Protein AF-A0A2E5D9A1-F1 (afdb_monomer)

Nearest PDB structures (foldseek):
  8jkm-assembly1_A  TM=2.428E-01  e=5.688E+00  Mus musculus

Solvent-accessible surface area (backbone atoms only — not comparable to full-atom values): 8126 Å² total; per-residue (Å²): 135,90,81,77,89,76,82,81,58,76,69,83,73,40,63,65,55,54,18,50,54,42,14,50,51,25,46,52,52,36,50,50,45,60,73,69,46,75,55,47,70,61,47,49,52,53,50,51,53,40,49,75,74,67,45,65,61,72,48,91,58,71,55,77,64,53,57,56,52,44,51,50,46,16,35,46,45,17,42,53,47,55,62,47,56,56,70,69,55,38,52,52,50,52,53,51,50,49,52,50,47,57,55,44,28,64,57,42,21,72,74,21,36,45,54,71,42,64,58,47,52,52,22,39,51,48,11,42,49,51,42,52,53,47,52,72,79,42,85,42,72,48,61,73,69,56,134

Radius of gyration: 19.26 Å; Cα contacts (8 Å, |Δi|>4): 147; chains: 1; bounding box: 62×40×48 Å

Mean predicted aligned error: 8.6 Å

Foldseek 3Di:
DDDDDPVPDPPVQDLLVLLCVLLV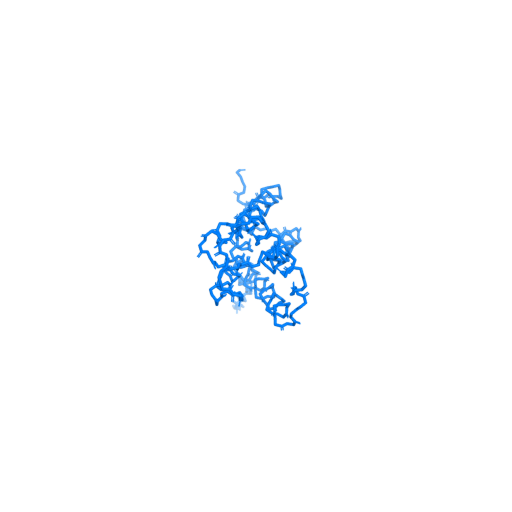VLLVVLVVCVVVCVCVVVLVVVVVVCVVVPQQADDDDADPCLSVVLSCLLSVLLSVLLQDDDDVVLVVVLVVVLVVLVVVQVVVSNVNHGHDSVSSNSSNCSSSVSSSVCCVVDPHPNHVPDD

pLDDT: mean 80.63, std 13.05, range [38.88, 92.31]

Secondary structure (DSSP, 8-state):
-PPP-----GGGG-HHHHHHHHHHHHHHHHHHHHHHTTTHHHHHHHHHHHHHTT----B-S--THHHHHHHHHHHHHHHHHHHS-SHHHHHHHHHHHHHHHHHHHHHHHHTTB---HHHHHHHHHHHHHHHHHHHHHS--HHHHT--

Structure (mmCIF, N/CA/C/O backbone):
data_AF-A0A2E5D9A1-F1
#
_entry.id   AF-A0A2E5D9A1-F1
#
loop_
_atom_site.group_PDB
_atom_site.id
_atom_site.type_symbol
_atom_site.label_atom_id
_atom_site.label_alt_id
_atom_site.label_comp_id
_atom_site.label_asym_id
_atom_site.label_entity_id
_atom_site.label_seq_id
_atom_site.pdbx_PDB_ins_code
_atom_site.Cartn_x
_atom_site.Cartn_y
_atom_site.Cartn_z
_atom_site.occupancy
_atom_site.B_iso_or_equiv
_atom_site.auth_seq_id
_atom_site.auth_comp_id
_atom_site.auth_asym_id
_atom_site.auth_atom_id
_atom_site.pdbx_PDB_model_num
ATOM 1 N N . MET A 1 1 ? 39.351 -29.717 -28.460 1.00 38.88 1 MET A N 1
ATOM 2 C CA . MET A 1 1 ? 38.988 -29.649 -27.032 1.00 38.88 1 MET A CA 1
ATOM 3 C C . MET A 1 1 ? 37.642 -28.952 -26.945 1.00 38.88 1 MET A C 1
ATOM 5 O O . MET A 1 1 ? 37.565 -27.827 -27.423 1.00 38.88 1 MET A O 1
ATOM 9 N N . PRO A 1 2 ? 36.580 -29.634 -26.492 1.00 45.72 2 PRO A N 1
ATOM 10 C CA . PRO A 1 2 ? 35.282 -29.022 -26.252 1.00 45.72 2 PRO A CA 1
ATOM 11 C C . PRO A 1 2 ? 35.290 -28.422 -24.841 1.00 45.72 2 PRO A C 1
ATOM 13 O O . PRO A 1 2 ? 35.537 -29.149 -23.884 1.00 45.72 2 PRO A O 1
ATOM 16 N N . GLU A 1 3 ? 35.063 -27.117 -24.708 1.00 44.91 3 GLU A N 1
ATOM 17 C CA . GLU A 1 3 ? 34.787 -26.509 -23.404 1.00 44.91 3 GLU A CA 1
ATOM 18 C C . GLU A 1 3 ? 33.287 -26.269 -23.260 1.00 44.91 3 GLU A C 1
ATOM 20 O O . GLU A 1 3 ? 32.599 -25.772 -24.153 1.00 44.91 3 GLU A O 1
ATOM 25 N N . GLU A 1 4 ? 32.795 -26.758 -22.133 1.00 47.03 4 GLU A N 1
ATOM 26 C CA . GLU A 1 4 ? 31.407 -26.969 -21.795 1.00 47.03 4 GLU A CA 1
ATOM 27 C C . GLU A 1 4 ? 30.649 -25.660 -21.553 1.00 47.03 4 GLU A C 1
ATOM 29 O O . GLU A 1 4 ? 31.093 -24.772 -20.832 1.00 47.03 4 GLU A O 1
ATOM 34 N N . SER A 1 5 ? 29.442 -25.591 -22.117 1.00 47.41 5 SER A N 1
ATOM 35 C CA . SER A 1 5 ? 28.185 -25.276 -21.422 1.00 47.41 5 SER A CA 1
ATOM 36 C C . SER A 1 5 ? 28.283 -24.552 -20.061 1.00 47.41 5 SER A C 1
ATOM 38 O O . SER A 1 5 ? 27.808 -25.046 -19.036 1.00 47.41 5 SER A O 1
ATOM 40 N N . GLY A 1 6 ? 28.766 -23.313 -20.058 1.00 42.50 6 GLY A N 1
ATOM 41 C CA . GLY A 1 6 ? 28.559 -22.357 -18.971 1.00 42.50 6 GLY A CA 1
ATOM 42 C C . GLY A 1 6 ? 27.209 -21.662 -19.119 1.00 42.50 6 GLY A C 1
ATOM 43 O O . GLY A 1 6 ? 27.134 -20.511 -19.537 1.00 42.50 6 GLY A O 1
ATOM 44 N N . LYS A 1 7 ? 26.128 -22.375 -18.801 1.00 42.72 7 LYS A N 1
ATOM 45 C CA . LYS A 1 7 ? 24.742 -21.887 -18.730 1.00 42.72 7 LYS A CA 1
ATOM 46 C C . LYS A 1 7 ? 24.612 -20.884 -17.567 1.00 42.72 7 LYS A C 1
ATOM 48 O O . LYS A 1 7 ? 23.982 -21.171 -16.555 1.00 42.72 7 LYS A O 1
ATOM 53 N N . SER A 1 8 ? 25.267 -19.726 -17.665 1.00 43.06 8 SER A N 1
ATOM 54 C CA . SER A 1 8 ? 25.261 -18.696 -16.624 1.00 43.06 8 SER A CA 1
ATOM 55 C C . SER A 1 8 ? 23.963 -17.886 -16.686 1.00 43.06 8 SER A C 1
ATOM 57 O O . SER A 1 8 ? 23.848 -16.866 -17.352 1.00 43.06 8 SER A O 1
ATOM 59 N N . SER A 1 9 ? 22.956 -18.442 -16.012 1.00 44.94 9 SER A N 1
ATOM 60 C CA . SER A 1 9 ? 21.853 -17.773 -15.317 1.00 44.94 9 SER A CA 1
ATOM 61 C C . SER A 1 9 ? 21.034 -16.709 -16.066 1.00 44.94 9 SER A C 1
ATOM 63 O O . SER A 1 9 ? 20.965 -15.545 -15.680 1.00 44.94 9 SER A O 1
ATOM 65 N N . SER A 1 10 ? 20.225 -17.157 -17.030 1.00 48.31 10 SER A N 1
ATOM 66 C CA . SER A 1 10 ? 19.052 -16.396 -17.501 1.00 48.31 10 SER A CA 1
ATOM 67 C C . SER A 1 10 ? 18.003 -16.147 -16.392 1.00 48.31 10 SER A C 1
ATOM 69 O O . SER A 1 10 ? 17.078 -15.361 -16.587 1.00 48.31 10 SER A O 1
ATOM 71 N N . ALA A 1 11 ? 18.126 -16.796 -15.226 1.00 46.06 11 ALA A N 1
ATOM 72 C CA . ALA A 1 11 ? 17.196 -16.667 -14.102 1.00 46.06 11 ALA A CA 1
ATOM 73 C C . ALA A 1 11 ? 17.309 -15.317 -13.360 1.00 46.06 11 ALA A C 1
ATOM 75 O O . ALA A 1 11 ? 16.338 -14.882 -12.736 1.00 46.06 11 ALA A O 1
ATOM 76 N N . HIS A 1 12 ? 18.454 -14.627 -13.459 1.00 47.88 12 HIS A N 1
ATOM 77 C CA . HIS A 1 12 ? 18.664 -13.315 -12.830 1.00 47.88 12 HIS A CA 1
ATOM 78 C C . HIS A 1 12 ? 17.984 -12.145 -13.557 1.00 47.88 12 HIS A C 1
ATOM 80 O O . HIS A 1 12 ? 17.860 -11.069 -12.976 1.00 47.88 12 HIS A O 1
ATOM 86 N N . HIS A 1 13 ? 17.503 -12.349 -14.787 1.00 54.03 13 HIS A N 1
ATOM 87 C CA . HIS A 1 13 ? 16.889 -11.297 -15.606 1.00 54.03 13 HIS A CA 1
ATOM 88 C C . HIS A 1 13 ? 15.366 -11.411 -15.735 1.00 54.03 13 HIS A C 1
ATOM 90 O O . HIS A 1 13 ? 14.753 -10.593 -16.419 1.00 54.03 13 HIS A O 1
ATOM 96 N N . HIS A 1 14 ? 14.732 -12.395 -15.087 1.00 66.50 14 HIS A N 1
ATOM 97 C CA . HIS A 1 14 ? 13.285 -12.534 -15.199 1.00 66.50 14 HIS A CA 1
ATOM 98 C C . HIS A 1 14 ? 12.580 -11.520 -14.278 1.00 66.50 14 HIS A C 1
ATOM 100 O O . HIS A 1 14 ? 12.825 -11.538 -13.066 1.00 66.50 14 HIS A O 1
ATOM 1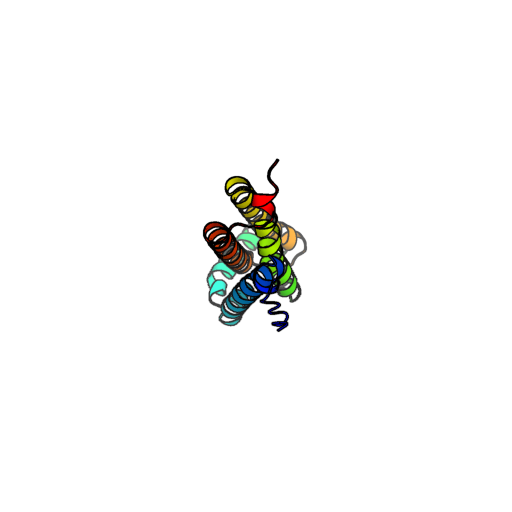06 N N . PRO A 1 15 ? 11.669 -10.672 -14.795 1.00 71.81 15 PRO A N 1
ATOM 107 C CA . PRO A 1 15 ? 10.953 -9.668 -13.995 1.00 71.81 15 PRO A CA 1
ATOM 108 C C . PRO A 1 15 ? 10.179 -10.290 -12.820 1.00 71.81 15 PRO A C 1
ATOM 110 O O . PRO A 1 15 ? 10.037 -9.673 -11.766 1.00 71.81 15 PRO A O 1
ATOM 113 N N . LEU A 1 16 ? 9.775 -11.558 -12.958 1.00 77.56 16 LEU A N 1
ATOM 114 C CA . LEU A 1 16 ? 9.169 -12.365 -11.893 1.00 77.56 16 LEU A CA 1
ATOM 115 C C . LEU A 1 16 ? 10.062 -12.481 -10.648 1.00 77.56 16 LEU A C 1
ATOM 117 O O . LEU A 1 16 ? 9.572 -12.304 -9.537 1.00 77.56 16 LEU A O 1
ATOM 121 N N . THR A 1 17 ? 11.363 -12.750 -10.805 1.00 81.88 17 THR A N 1
ATOM 122 C CA . THR A 1 17 ? 12.277 -12.934 -9.665 1.00 81.88 17 THR A CA 1
ATOM 123 C C . THR A 1 17 ? 12.395 -11.642 -8.860 1.00 81.88 17 THR A C 1
ATOM 125 O O . THR A 1 17 ? 12.311 -11.654 -7.633 1.00 81.88 17 THR A O 1
ATOM 128 N N . VAL A 1 18 ? 12.516 -10.510 -9.556 1.00 80.88 18 VAL A N 1
ATOM 129 C CA . VAL A 1 18 ? 12.592 -9.183 -8.934 1.00 80.88 18 VAL A CA 1
ATOM 130 C C . VAL A 1 18 ? 11.282 -8.846 -8.229 1.00 80.88 18 VAL A C 1
ATOM 132 O O . VAL A 1 18 ? 11.303 -8.415 -7.079 1.00 80.88 18 VAL A O 1
ATOM 135 N N . ALA A 1 19 ? 10.141 -9.099 -8.872 1.00 84.25 19 ALA A N 1
ATOM 136 C CA . ALA A 1 19 ? 8.837 -8.859 -8.270 1.00 84.25 19 ALA A CA 1
ATOM 137 C C . ALA A 1 19 ? 8.606 -9.694 -7.005 1.00 84.25 19 ALA A C 1
ATOM 139 O O . ALA A 1 19 ? 8.048 -9.188 -6.036 1.00 84.25 19 ALA A O 1
ATOM 140 N N . VAL A 1 20 ? 9.074 -10.946 -6.981 1.00 86.81 20 VAL A N 1
ATOM 141 C CA . VAL A 1 20 ? 8.991 -11.807 -5.793 1.00 86.81 20 VAL A CA 1
ATOM 142 C C . VAL A 1 20 ? 9.850 -11.257 -4.654 1.00 86.81 20 VAL A C 1
ATOM 144 O O . VAL A 1 20 ? 9.389 -11.197 -3.514 1.00 86.81 20 VAL A O 1
ATOM 147 N N . VAL A 1 21 ? 11.076 -10.806 -4.932 1.00 86.69 21 VAL A N 1
ATOM 148 C CA . VAL A 1 21 ? 11.964 -10.232 -3.903 1.00 86.69 21 VAL A CA 1
ATOM 149 C C . VAL A 1 21 ? 11.409 -8.909 -3.369 1.00 86.69 21 VAL A C 1
ATOM 151 O O . VAL A 1 21 ? 11.292 -8.722 -2.159 1.00 86.69 21 VAL A O 1
ATOM 154 N N . VAL A 1 22 ? 11.004 -8.003 -4.258 1.00 86.94 22 VAL A N 1
ATOM 155 C CA . VAL A 1 22 ? 10.432 -6.705 -3.877 1.00 86.94 22 VAL A CA 1
ATOM 156 C C . VAL A 1 22 ? 9.105 -6.885 -3.133 1.00 86.94 22 VAL A C 1
ATOM 158 O O . VAL A 1 22 ? 8.907 -6.290 -2.073 1.00 86.94 22 VAL A O 1
ATOM 161 N N . GLY A 1 23 ? 8.220 -7.748 -3.640 1.00 85.38 23 GLY A N 1
ATOM 162 C CA . GLY A 1 23 ? 6.925 -8.049 -3.034 1.00 85.38 23 GLY A CA 1
ATOM 163 C C . GLY A 1 23 ? 7.049 -8.707 -1.661 1.00 85.38 23 GLY A C 1
ATOM 164 O O . GLY A 1 23 ? 6.344 -8.314 -0.732 1.00 85.38 23 GLY A O 1
ATOM 165 N N . SER A 1 24 ? 7.979 -9.654 -1.490 1.00 88.12 24 SER A N 1
ATOM 166 C CA . SER A 1 24 ? 8.225 -10.315 -0.200 1.00 88.12 24 SER A CA 1
ATOM 167 C C . SER A 1 24 ? 8.787 -9.358 0.845 1.00 88.12 24 SER A C 1
ATOM 169 O O . SER A 1 24 ? 8.302 -9.355 1.977 1.00 88.12 24 SER A O 1
ATOM 171 N N . PHE A 1 25 ? 9.730 -8.490 0.472 1.00 88.38 25 PHE A N 1
ATOM 172 C CA . PHE A 1 25 ? 10.248 -7.473 1.382 1.00 88.38 25 PHE A CA 1
ATOM 173 C C . PHE A 1 25 ? 9.165 -6.454 1.765 1.00 88.38 25 PHE A C 1
ATOM 175 O O . PHE A 1 25 ? 8.961 -6.192 2.950 1.00 88.38 25 PHE A O 1
ATOM 182 N N . ALA A 1 26 ? 8.406 -5.939 0.790 1.00 88.25 26 ALA A N 1
ATOM 183 C CA . ALA A 1 26 ? 7.290 -5.028 1.054 1.00 88.25 26 ALA A CA 1
ATOM 184 C C . ALA A 1 26 ? 6.229 -5.670 1.964 1.00 88.25 26 ALA A C 1
ATOM 186 O O . ALA A 1 26 ? 5.725 -5.025 2.883 1.00 88.25 26 ALA A O 1
ATOM 187 N N . MET A 1 27 ? 5.927 -6.954 1.753 1.00 90.69 27 MET A N 1
ATOM 188 C CA . MET A 1 27 ? 4.991 -7.706 2.585 1.00 90.69 27 MET A CA 1
ATOM 189 C C . MET A 1 27 ? 5.519 -7.906 4.009 1.00 90.69 27 MET A C 1
ATOM 191 O O . MET A 1 27 ? 4.773 -7.713 4.967 1.00 90.69 27 MET A O 1
ATOM 195 N N . ALA A 1 28 ? 6.797 -8.260 4.165 1.00 90.88 28 ALA A N 1
ATOM 196 C CA . ALA A 1 28 ? 7.423 -8.432 5.472 1.00 90.88 28 ALA A CA 1
ATOM 197 C C . ALA A 1 28 ? 7.379 -7.130 6.280 1.00 90.88 28 ALA A C 1
ATOM 199 O O . ALA A 1 28 ? 6.919 -7.127 7.421 1.00 90.88 28 ALA A O 1
ATOM 200 N N . VAL A 1 29 ? 7.770 -6.008 5.667 1.00 88.19 29 VAL A N 1
ATOM 201 C CA . VAL A 1 29 ? 7.692 -4.689 6.305 1.00 88.19 29 VAL A CA 1
ATOM 202 C C . VAL A 1 29 ? 6.239 -4.340 6.649 1.00 88.19 29 VAL A C 1
ATOM 204 O O . VAL A 1 29 ? 5.961 -3.906 7.766 1.00 88.19 29 VAL A O 1
ATOM 207 N N . GLY A 1 30 ? 5.294 -4.585 5.739 1.00 86.31 30 GLY A N 1
ATOM 208 C CA . GLY A 1 30 ? 3.867 -4.369 5.980 1.00 86.31 30 GLY A CA 1
ATOM 209 C C . GLY A 1 30 ? 3.314 -5.145 7.168 1.00 86.31 30 GLY A C 1
ATOM 210 O O . GLY A 1 30 ? 2.584 -4.595 7.995 1.00 86.31 30 GLY A O 1
ATOM 211 N N . LEU A 1 31 ? 3.695 -6.417 7.288 1.00 88.06 31 LEU A N 1
ATOM 212 C CA . LEU A 1 31 ? 3.326 -7.260 8.420 1.00 88.06 31 LEU A CA 1
ATOM 213 C C . LEU A 1 31 ? 3.950 -6.759 9.721 1.00 88.06 31 LEU A C 1
ATOM 215 O O . LEU A 1 31 ? 3.250 -6.697 10.726 1.00 88.06 31 LEU A O 1
ATOM 219 N N . VAL A 1 32 ? 5.218 -6.344 9.711 1.00 89.69 32 VAL A N 1
ATOM 220 C CA . VAL A 1 32 ? 5.873 -5.764 10.893 1.00 89.69 32 VAL A CA 1
ATOM 221 C C . VAL A 1 32 ? 5.151 -4.496 11.350 1.00 89.69 32 VAL A C 1
ATOM 223 O O . VAL A 1 32 ? 4.848 -4.366 12.534 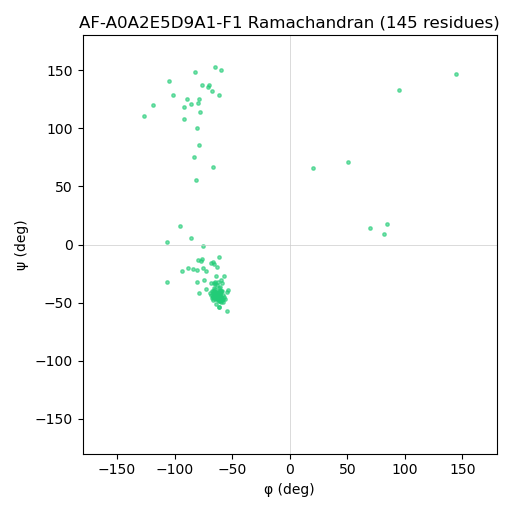1.00 89.69 32 VAL A O 1
ATOM 226 N N . VAL A 1 33 ? 4.802 -3.588 10.435 1.00 87.06 33 VAL A N 1
ATOM 227 C CA . VAL A 1 33 ? 4.037 -2.367 10.758 1.00 87.06 33 VAL A CA 1
ATOM 228 C C . VAL A 1 33 ? 2.663 -2.710 11.337 1.00 87.06 33 VAL A C 1
ATOM 230 O O . VAL A 1 33 ? 2.242 -2.116 12.329 1.00 87.06 33 VAL A O 1
ATOM 233 N N . ARG A 1 34 ? 1.983 -3.709 10.766 1.00 84.38 34 ARG A N 1
ATOM 234 C CA . ARG A 1 34 ? 0.669 -4.161 11.239 1.00 84.38 34 ARG A CA 1
ATOM 235 C C . ARG A 1 34 ? 0.736 -4.811 12.624 1.00 84.38 34 ARG A C 1
ATOM 237 O O . ARG A 1 34 ? -0.096 -4.508 13.470 1.00 84.38 34 ARG A O 1
ATOM 244 N N . ILE A 1 35 ? 1.713 -5.687 12.866 1.00 86.38 35 ILE A N 1
ATOM 245 C CA . ILE A 1 35 ? 1.868 -6.423 14.134 1.00 86.38 35 ILE A CA 1
ATOM 246 C C . ILE A 1 35 ? 2.365 -5.501 15.252 1.00 86.38 35 ILE A C 1
ATOM 248 O O . ILE A 1 35 ? 1.915 -5.614 16.387 1.00 86.38 35 ILE A O 1
ATOM 252 N N . SER A 1 36 ? 3.267 -4.569 14.937 1.00 87.25 36 SER A N 1
ATOM 253 C CA . SER A 1 36 ? 3.779 -3.589 15.905 1.00 87.25 36 SER A CA 1
ATOM 254 C C . SER A 1 36 ? 2.727 -2.574 16.354 1.00 87.25 36 SER A C 1
ATOM 256 O O . SER A 1 36 ? 2.930 -1.885 17.351 1.00 87.25 36 SER A O 1
ATOM 258 N N . GLY A 1 37 ? 1.609 -2.464 15.631 1.00 84.06 37 GLY A N 1
ATOM 259 C CA . GLY A 1 37 ? 0.525 -1.550 15.968 1.00 84.06 37 GLY A CA 1
ATOM 260 C C . GLY A 1 37 ? 0.879 -0.074 15.773 1.00 84.06 37 GLY A C 1
ATOM 261 O O . GLY A 1 37 ? 0.148 0.795 16.244 1.00 84.06 37 GLY A O 1
ATOM 262 N N . ILE A 1 38 ? 1.971 0.233 15.062 1.00 87.69 38 ILE A N 1
ATOM 263 C CA . ILE A 1 38 ? 2.425 1.612 14.817 1.00 87.69 38 ILE A CA 1
ATOM 264 C C . ILE A 1 38 ? 1.348 2.427 14.085 1.00 87.69 38 ILE A C 1
ATOM 266 O O . ILE A 1 38 ? 1.203 3.622 14.335 1.00 87.69 38 ILE A O 1
ATOM 270 N N . SER A 1 39 ? 0.559 1.791 13.213 1.00 85.56 39 SER A N 1
ATOM 271 C CA . SER A 1 39 ? -0.527 2.450 12.479 1.00 85.56 39 SER A CA 1
ATOM 272 C C . SER A 1 39 ? -1.809 2.645 13.296 1.00 85.56 39 SER A C 1
ATOM 274 O O . SER A 1 39 ? -2.656 3.437 12.886 1.00 85.56 39 SER A O 1
ATOM 276 N N . LEU A 1 40 ? -1.962 1.998 14.460 1.00 85.62 40 LEU A N 1
ATOM 277 C CA . LEU A 1 40 ? -3.209 2.014 15.241 1.00 85.62 40 LEU A CA 1
ATOM 278 C C . LEU A 1 40 ? -3.733 3.419 15.585 1.00 85.62 40 LEU A C 1
ATOM 280 O O . LEU A 1 40 ? -4.946 3.614 15.492 1.00 85.62 40 LEU A O 1
ATOM 284 N N . PRO A 1 41 ? -2.900 4.413 15.957 1.00 87.44 41 PRO A N 1
ATOM 285 C CA . PRO A 1 41 ? -3.396 5.756 16.256 1.00 87.44 41 PRO A CA 1
ATOM 286 C C . PRO A 1 41 ? -4.073 6.410 15.046 1.00 87.44 41 PRO A C 1
ATOM 288 O O . PRO A 1 41 ? -5.158 6.975 15.174 1.00 87.44 41 PRO A O 1
ATOM 291 N N . VAL A 1 42 ? -3.458 6.279 13.866 1.00 87.75 42 VAL A N 1
ATOM 292 C CA . VAL A 1 42 ? -3.977 6.827 12.604 1.00 87.75 42 VAL A CA 1
ATOM 293 C C . VAL A 1 42 ? -5.244 6.082 12.191 1.00 87.75 42 VAL A C 1
ATOM 295 O O . VAL A 1 42 ? -6.245 6.694 11.832 1.00 87.75 42 VAL A O 1
ATOM 298 N N . GLU A 1 43 ? -5.238 4.756 12.304 1.00 87.50 43 GLU A N 1
ATOM 299 C CA . GLU A 1 43 ? -6.399 3.920 11.995 1.00 87.50 43 GLU A CA 1
ATOM 300 C C . GLU A 1 43 ? -7.598 4.249 12.878 1.00 87.50 43 GLU A C 1
ATOM 302 O O . GLU A 1 43 ? -8.723 4.326 12.390 1.00 87.50 43 GLU A O 1
ATOM 307 N N . ARG A 1 44 ? -7.359 4.513 14.165 1.00 87.12 44 ARG A N 1
ATOM 308 C CA . ARG A 1 44 ? -8.409 4.910 15.100 1.00 87.12 44 ARG A CA 1
ATOM 309 C C . ARG A 1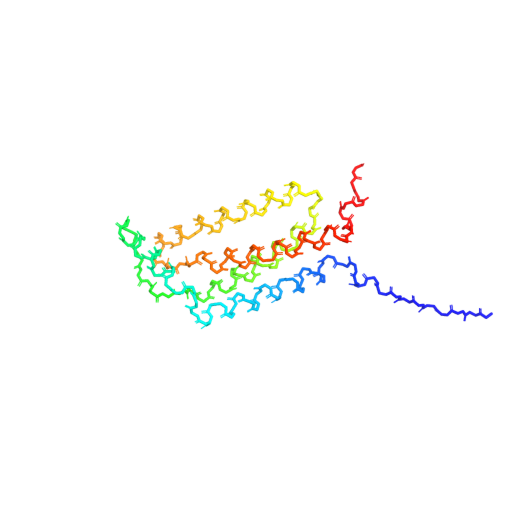 44 ? -9.009 6.263 14.736 1.00 87.12 44 ARG A C 1
ATOM 311 O O . ARG A 1 44 ? -10.223 6.407 14.805 1.00 87.12 44 ARG A O 1
ATOM 318 N N . GLN A 1 45 ? -8.189 7.231 14.329 1.00 89.00 45 GLN A N 1
ATOM 319 C CA . GLN A 1 45 ? -8.685 8.530 13.862 1.00 89.00 45 GLN A CA 1
ATOM 320 C C . GLN A 1 45 ? -9.547 8.387 12.605 1.00 89.00 45 GLN A C 1
ATOM 322 O O . GLN A 1 45 ? -10.625 8.969 12.536 1.00 89.00 45 GLN A O 1
ATOM 327 N N . ILE A 1 46 ? -9.113 7.567 11.645 1.00 87.31 46 ILE A N 1
ATOM 328 C CA . ILE A 1 46 ? -9.882 7.292 10.425 1.00 87.31 46 ILE A CA 1
ATOM 329 C C . ILE A 1 46 ? -11.208 6.597 10.765 1.00 87.31 46 ILE A C 1
ATOM 331 O O . ILE A 1 46 ? -12.252 6.967 10.234 1.00 87.31 46 ILE A O 1
ATOM 335 N N . LEU A 1 47 ? -11.187 5.613 11.668 1.00 87.25 47 LEU A N 1
ATOM 336 C CA . LEU A 1 47 ? -12.395 4.925 12.123 1.00 87.25 47 LEU A CA 1
ATOM 337 C C . LEU A 1 47 ? -13.385 5.897 12.776 1.00 87.25 47 LEU A C 1
ATOM 339 O O . LEU A 1 47 ? -14.566 5.868 12.443 1.00 87.25 47 LEU A O 1
ATOM 343 N N . LEU A 1 48 ? -12.909 6.770 13.669 1.00 88.31 48 LEU A N 1
ATOM 344 C CA . LEU A 1 48 ? -13.748 7.786 14.306 1.00 88.31 48 LEU A CA 1
ATOM 345 C C . LEU A 1 48 ? -14.358 8.733 13.270 1.00 88.31 48 LEU A C 1
ATOM 347 O O . LEU A 1 48 ? -15.563 8.958 13.310 1.00 88.31 48 LEU A O 1
ATOM 351 N N . ALA A 1 49 ? -13.573 9.193 12.293 1.00 89.06 49 ALA A N 1
ATOM 352 C CA . ALA A 1 49 ? -14.079 10.026 11.205 1.00 89.06 49 ALA A CA 1
ATOM 353 C C . ALA A 1 49 ? -15.181 9.318 10.393 1.00 89.06 49 ALA A C 1
ATOM 355 O O . AL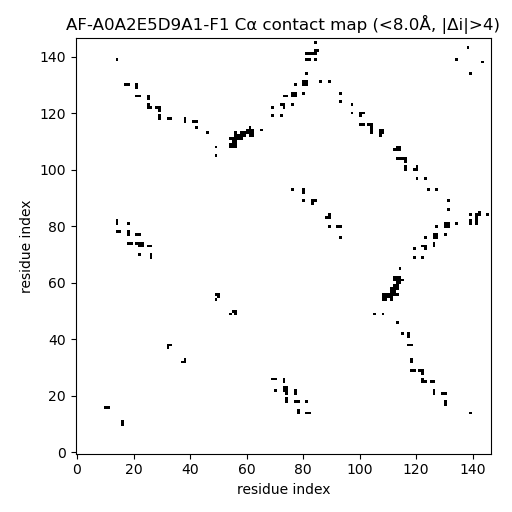A A 1 49 ? -16.189 9.931 10.051 1.00 89.06 49 ALA A O 1
ATOM 356 N N . TYR A 1 50 ? -15.044 8.015 10.119 1.00 88.62 50 TYR A N 1
ATOM 357 C CA . TYR A 1 50 ? -16.109 7.245 9.468 1.00 88.62 50 TYR A CA 1
ATOM 358 C C . TYR A 1 50 ? -17.371 7.138 10.330 1.00 88.62 50 TYR A C 1
ATOM 360 O O . TYR A 1 50 ? -18.478 7.264 9.808 1.00 88.62 50 TYR A O 1
ATOM 368 N N . MET A 1 51 ? -17.231 6.935 11.640 1.00 86.62 51 MET A N 1
ATOM 369 C CA . MET A 1 51 ? -18.380 6.888 12.547 1.00 86.62 51 MET A CA 1
ATOM 370 C C . MET A 1 51 ? -19.087 8.247 12.643 1.00 86.62 51 MET A C 1
ATOM 372 O O . MET A 1 51 ? -20.314 8.291 12.617 1.00 86.62 51 MET A O 1
ATOM 376 N N . GLU A 1 52 ? -18.337 9.352 12.680 1.00 90.25 52 GLU A N 1
ATOM 377 C CA . GLU A 1 52 ? -18.883 10.718 12.658 1.00 90.25 52 GLU A CA 1
ATOM 378 C C . GLU A 1 52 ? -19.630 11.029 11.354 1.00 90.25 52 GLU A C 1
ATOM 380 O O . GLU A 1 52 ? -20.659 11.700 11.370 1.00 90.25 52 GLU A O 1
ATOM 385 N N . LEU A 1 53 ? -19.158 10.489 10.228 1.00 89.44 53 LEU A N 1
ATOM 386 C CA . LEU A 1 53 ? -19.828 10.580 8.928 1.00 89.44 53 LEU A CA 1
ATOM 387 C C . LEU A 1 53 ? -21.053 9.651 8.799 1.00 89.44 53 LEU A C 1
ATOM 389 O O . LEU A 1 53 ? -21.710 9.655 7.759 1.00 89.44 53 LEU A O 1
ATOM 393 N N . GLY A 1 54 ? -21.374 8.862 9.830 1.00 87.50 54 GLY A N 1
ATOM 394 C CA . GLY A 1 54 ? -22.557 7.999 9.870 1.00 87.50 54 GLY A CA 1
ATOM 395 C C . GLY A 1 54 ? -22.388 6.633 9.200 1.00 87.50 54 GLY A C 1
ATOM 396 O O . GLY A 1 54 ? -23.387 5.981 8.893 1.00 87.50 54 GLY A O 1
ATOM 397 N N . PHE A 1 55 ? -21.156 6.171 8.958 1.00 86.50 55 PHE A N 1
ATOM 398 C CA . PHE A 1 55 ? -20.933 4.839 8.389 1.00 86.50 55 PHE A CA 1
ATOM 399 C C . PHE A 1 55 ? -21.271 3.726 9.403 1.00 86.50 55 PHE A C 1
ATOM 401 O O . PHE A 1 55 ? -20.859 3.807 10.564 1.00 86.50 55 PHE A O 1
ATOM 408 N N . PRO A 1 56 ? -21.960 2.645 8.984 1.00 84.06 56 PRO A N 1
ATOM 409 C CA . PRO A 1 56 ? -22.427 1.576 9.869 1.00 84.06 56 PRO A CA 1
ATOM 410 C C . PRO A 1 56 ? -21.323 0.551 10.189 1.00 84.06 56 PRO A C 1
ATOM 412 O O . PRO A 1 56 ? -21.487 -0.643 9.952 1.00 84.06 56 PRO A O 1
ATOM 415 N N . VAL A 1 57 ? -20.179 0.996 10.710 1.00 81.75 57 VAL A N 1
ATOM 416 C CA . VAL A 1 57 ? -19.034 0.119 11.008 1.00 81.75 57 VAL A CA 1
ATOM 417 C C . VAL A 1 57 ? -19.278 -0.659 12.304 1.00 81.75 57 VAL A C 1
ATOM 419 O O . VAL A 1 57 ? -19.339 -0.075 13.382 1.00 81.75 57 VAL A O 1
ATOM 422 N N . GLN A 1 58 ? -19.413 -1.985 12.205 1.00 71.44 58 GLN A N 1
ATOM 423 C CA . GLN A 1 58 ? -19.759 -2.863 13.336 1.00 71.44 58 GLN A CA 1
ATOM 424 C C . GLN A 1 58 ? -18.570 -3.700 13.825 1.00 71.44 58 GLN A C 1
ATOM 426 O O . GLN A 1 58 ? -18.463 -4.003 15.012 1.00 71.44 58 GLN A O 1
ATOM 431 N N . ALA A 1 59 ? -17.664 -4.076 12.919 1.00 66.06 59 ALA A N 1
ATOM 432 C CA . ALA A 1 59 ? -16.503 -4.896 13.244 1.00 66.06 59 ALA A CA 1
ATOM 433 C C . ALA A 1 59 ? -15.286 -4.021 13.587 1.00 66.06 59 ALA A C 1
ATOM 435 O O . ALA A 1 59 ? -14.673 -3.411 12.708 1.00 66.06 59 ALA A O 1
ATOM 436 N N . ALA A 1 60 ? -14.914 -3.987 14.869 1.00 62.84 60 ALA A N 1
ATOM 437 C CA . ALA A 1 60 ? -13.670 -3.375 15.323 1.00 62.84 60 ALA A CA 1
ATOM 438 C C . ALA A 1 60 ? -12.497 -4.346 15.097 1.00 62.84 60 ALA A C 1
ATOM 440 O O . ALA A 1 60 ? -12.290 -5.282 15.865 1.00 62.84 60 ALA A O 1
ATOM 441 N N . GLY A 1 61 ? -11.739 -4.132 14.021 1.00 66.50 61 GLY A N 1
ATOM 442 C CA . GLY A 1 61 ? -10.524 -4.893 13.717 1.00 66.50 61 GLY A CA 1
ATOM 443 C C . GLY A 1 61 ? -10.335 -5.118 12.221 1.00 66.50 61 GLY A C 1
ATOM 444 O O . GLY A 1 61 ? -11.304 -5.264 11.478 1.00 66.50 61 GLY A O 1
ATOM 445 N N . GLN A 1 62 ? -9.079 -5.152 11.765 1.00 72.38 62 GLN A N 1
ATOM 446 C CA . GLN A 1 62 ? -8.807 -5.432 10.358 1.00 72.38 62 GLN A CA 1
ATOM 447 C C . GLN A 1 62 ? -9.184 -6.882 10.016 1.00 72.38 62 GLN A C 1
ATOM 449 O O . GLN A 1 62 ? -8.735 -7.809 10.698 1.00 72.38 62 GLN A O 1
ATOM 454 N N . PRO A 1 63 ? -9.917 -7.110 8.917 1.00 82.06 63 PRO A N 1
ATOM 455 C CA . PRO A 1 63 ? -10.300 -8.452 8.518 1.00 82.06 63 PRO A CA 1
ATOM 456 C C . PRO A 1 63 ? -9.080 -9.302 8.137 1.00 82.06 63 PRO A C 1
ATOM 458 O O . PRO A 1 63 ? -8.058 -8.792 7.663 1.00 82.06 63 PRO A O 1
ATOM 461 N N . TRP A 1 64 ? -9.196 -10.622 8.299 1.00 82.94 64 TRP A N 1
ATOM 462 C CA . TRP A 1 64 ? -8.131 -11.568 7.942 1.00 82.94 64 TRP A CA 1
ATOM 463 C C . TRP A 1 64 ? -7.786 -11.497 6.444 1.00 82.94 64 TRP A C 1
ATOM 465 O O . TRP A 1 64 ? -6.614 -11.527 6.068 1.00 82.94 64 TRP A O 1
ATOM 475 N N . TRP A 1 65 ? -8.796 -11.286 5.591 1.00 86.06 65 TRP A N 1
ATOM 476 C CA . TRP A 1 65 ? -8.626 -11.152 4.143 1.00 86.06 65 TRP A CA 1
ATOM 477 C C . TRP A 1 65 ? -7.843 -9.896 3.742 1.00 86.06 65 TRP A C 1
ATOM 479 O O . TRP A 1 65 ? -7.299 -9.845 2.641 1.00 86.06 65 TRP A O 1
ATOM 489 N N . ALA A 1 66 ? -7.693 -8.907 4.633 1.00 84.56 66 ALA A N 1
ATOM 490 C CA . ALA A 1 66 ? -6.858 -7.737 4.365 1.00 84.56 66 ALA A CA 1
ATOM 491 C C . ALA A 1 66 ? -5.397 -8.129 4.093 1.00 84.56 66 ALA A C 1
ATOM 493 O O . ALA A 1 66 ? -4.719 -7.446 3.334 1.00 84.56 66 ALA A O 1
ATOM 494 N N . VAL A 1 67 ? -4.914 -9.227 4.690 1.00 86.19 67 VAL A N 1
ATOM 495 C CA . VAL A 1 67 ? -3.564 -9.758 4.437 1.00 86.19 67 VAL A CA 1
ATOM 496 C C . VAL A 1 67 ? -3.444 -10.286 3.006 1.00 86.19 67 VAL A C 1
ATOM 498 O O . VAL A 1 67 ? -2.436 -10.036 2.352 1.00 86.19 67 VAL A O 1
ATOM 501 N N . LEU A 1 68 ? -4.479 -10.959 2.492 1.00 88.38 68 LEU A N 1
ATOM 502 C CA . LEU A 1 68 ? -4.506 -11.440 1.107 1.00 88.38 68 LEU A CA 1
ATOM 503 C C . LEU A 1 68 ? -4.541 -10.281 0.109 1.00 88.38 68 LEU A C 1
ATOM 505 O O . LEU A 1 68 ? -3.847 -10.321 -0.901 1.00 88.38 68 LEU A O 1
ATOM 509 N N . VAL A 1 69 ? -5.302 -9.227 0.412 1.00 87.19 69 VAL A N 1
ATOM 510 C CA . VAL A 1 69 ? -5.326 -8.005 -0.408 1.00 87.19 69 VAL A CA 1
ATOM 511 C C . VAL A 1 69 ? -3.961 -7.321 -0.402 1.00 87.19 69 VAL A C 1
ATOM 513 O O . VAL A 1 69 ? -3.470 -6.943 -1.459 1.00 87.19 69 VAL A O 1
ATOM 516 N N . LEU A 1 70 ? -3.313 -7.216 0.762 1.00 86.94 70 LEU A N 1
ATOM 517 C CA . LEU A 1 70 ? -1.939 -6.720 0.882 1.00 86.94 70 LEU A CA 1
ATOM 518 C C . LEU A 1 70 ? -0.967 -7.530 0.020 1.00 86.94 70 LEU A C 1
ATOM 520 O O . LEU A 1 70 ? -0.204 -6.936 -0.733 1.00 86.94 70 LEU A O 1
ATOM 524 N N . LEU A 1 71 ? -1.044 -8.861 0.080 1.00 89.31 71 LEU A N 1
ATOM 525 C CA . LEU A 1 71 ? -0.229 -9.756 -0.739 1.00 89.31 71 LEU A CA 1
ATOM 526 C C . LEU A 1 71 ? -0.470 -9.517 -2.239 1.00 89.31 71 LEU A C 1
ATOM 528 O O . LEU A 1 71 ? 0.471 -9.331 -3.003 1.00 89.31 71 LEU A O 1
ATOM 532 N N . GLY A 1 72 ? -1.731 -9.469 -2.669 1.00 89.12 72 GLY A N 1
ATOM 533 C CA . GLY A 1 72 ? -2.074 -9.207 -4.066 1.00 89.12 72 GLY A CA 1
ATOM 534 C C . GLY A 1 72 ? -1.574 -7.843 -4.544 1.00 89.12 72 GLY A C 1
ATOM 535 O O . GLY A 1 72 ? -1.015 -7.741 -5.632 1.00 89.12 72 GLY A O 1
ATOM 536 N N . LEU A 1 73 ? -1.709 -6.804 -3.716 1.00 87.81 73 LEU A N 1
ATOM 537 C CA . LEU A 1 73 ? -1.262 -5.452 -4.045 1.00 87.81 73 LEU A CA 1
ATOM 538 C C . LEU A 1 73 ? 0.260 -5.351 -4.146 1.00 87.81 73 LEU A C 1
ATOM 540 O O . LEU A 1 73 ? 0.748 -4.765 -5.107 1.00 87.81 73 LEU A O 1
ATOM 544 N N . THR A 1 74 ? 1.020 -5.905 -3.195 1.00 87.81 74 THR A N 1
ATOM 545 C CA . THR A 1 74 ? 2.485 -5.757 -3.182 1.00 87.81 74 THR A CA 1
ATOM 546 C C . THR A 1 74 ? 3.163 -6.512 -4.313 1.00 87.81 74 THR A C 1
ATOM 548 O O . THR A 1 74 ? 4.070 -5.961 -4.937 1.00 87.81 74 THR A O 1
ATOM 551 N N . TYR A 1 75 ? 2.721 -7.734 -4.607 1.00 86.31 75 TYR A N 1
ATOM 552 C CA . TYR A 1 75 ? 3.274 -8.533 -5.701 1.00 86.31 75 TYR A CA 1
ATOM 553 C C . TYR A 1 75 ? 2.716 -8.084 -7.053 1.00 86.31 75 TYR A C 1
ATOM 555 O O . TYR A 1 75 ? 3.469 -7.943 -8.014 1.00 86.31 75 TYR A O 1
ATOM 563 N N . GLY A 1 76 ? 1.414 -7.797 -7.118 1.00 86.31 76 GLY A N 1
ATOM 564 C CA . GLY A 1 76 ? 0.750 -7.344 -8.336 1.00 86.31 76 GLY A CA 1
ATOM 565 C C . GLY A 1 76 ? 1.315 -6.023 -8.846 1.00 86.31 76 GLY A C 1
ATOM 566 O O . GLY A 1 76 ? 1.647 -5.927 -10.024 1.00 86.31 76 GLY A O 1
ATOM 567 N N . ILE A 1 77 ? 1.507 -5.025 -7.971 1.00 87.00 77 ILE A N 1
ATOM 568 C CA . ILE A 1 77 ? 2.075 -3.738 -8.398 1.00 87.00 77 ILE A CA 1
ATOM 569 C C . ILE A 1 77 ? 3.523 -3.885 -8.874 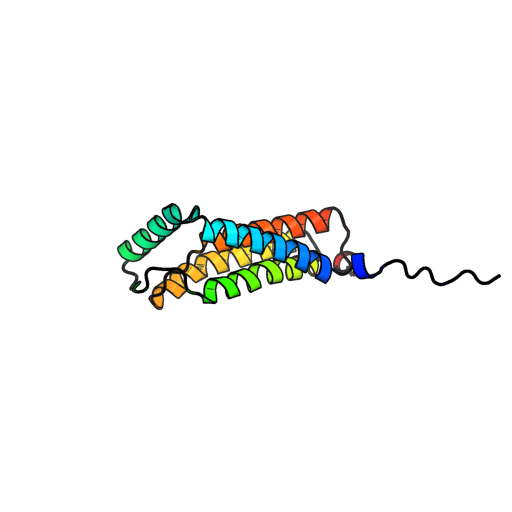1.00 87.00 77 ILE A C 1
ATOM 571 O O . ILE A 1 77 ? 3.899 -3.253 -9.856 1.00 87.00 77 ILE A O 1
ATOM 575 N N . ALA A 1 78 ? 4.324 -4.738 -8.226 1.00 85.56 78 ALA A N 1
ATOM 576 C CA . ALA A 1 78 ? 5.702 -4.979 -8.637 1.00 85.56 78 ALA A CA 1
ATOM 577 C C . ALA A 1 78 ? 5.754 -5.595 -10.041 1.00 85.56 78 ALA A C 1
ATOM 579 O O . ALA A 1 78 ? 6.501 -5.114 -10.886 1.00 85.56 78 ALA A O 1
ATOM 580 N N . LEU A 1 79 ? 4.920 -6.604 -10.308 1.00 85.69 79 LEU A N 1
ATOM 581 C CA . LEU A 1 79 ? 4.828 -7.242 -11.622 1.00 85.69 79 LEU A CA 1
ATOM 582 C C . LEU A 1 79 ? 4.380 -6.262 -12.706 1.00 85.69 79 LEU A C 1
ATOM 58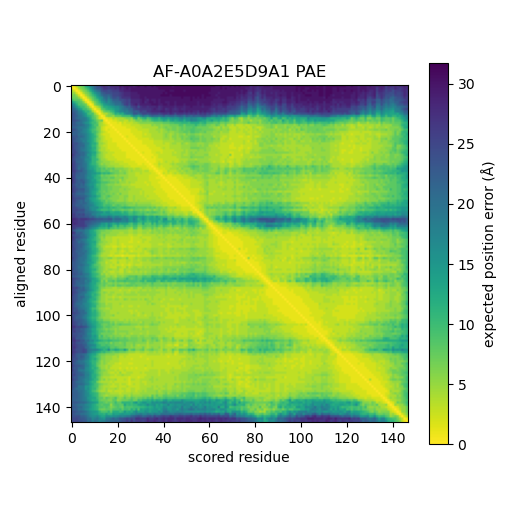4 O O . LEU A 1 79 ? 5.090 -6.065 -13.689 1.00 85.69 79 LEU A O 1
ATOM 588 N N . VAL A 1 80 ? 3.249 -5.589 -12.488 1.00 87.00 80 VAL A N 1
ATOM 589 C CA . VAL A 1 80 ? 2.666 -4.669 -13.473 1.00 87.00 80 VAL A CA 1
ATOM 590 C C . VAL A 1 80 ? 3.630 -3.528 -13.805 1.00 87.00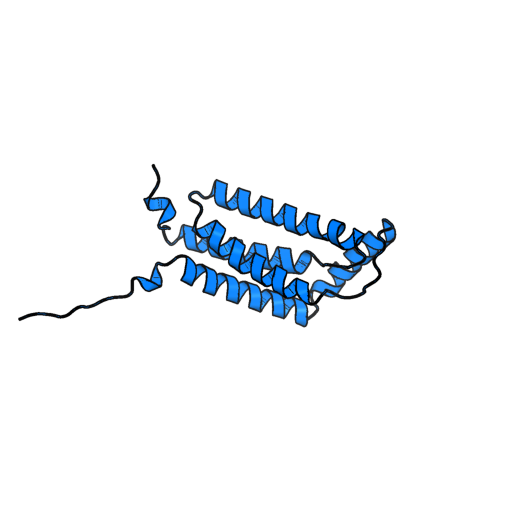 80 VAL A C 1
ATOM 592 O O . VAL A 1 80 ? 3.770 -3.150 -14.965 1.00 87.00 80 VAL A O 1
ATOM 595 N N . LEU A 1 81 ? 4.337 -2.977 -12.813 1.00 84.69 81 LEU A N 1
ATOM 596 C CA . LEU A 1 81 ? 5.299 -1.903 -13.064 1.00 84.69 81 LEU A CA 1
ATOM 597 C C . LEU A 1 81 ? 6.524 -2.373 -13.854 1.00 84.69 81 LEU A C 1
ATOM 599 O O . LEU A 1 81 ? 7.055 -1.591 -14.644 1.00 84.69 81 LEU A O 1
ATOM 603 N N . LEU A 1 82 ? 6.967 -3.617 -13.663 1.00 82.12 82 LEU A N 1
ATOM 604 C CA . LEU A 1 82 ? 8.093 -4.189 -14.406 1.00 82.12 82 LEU A CA 1
ATOM 605 C C . LEU A 1 82 ? 7.711 -4.542 -15.852 1.00 82.12 82 LEU A C 1
ATOM 607 O O . LEU A 1 82 ? 8.552 -4.437 -16.740 1.00 82.12 82 LEU A O 1
ATOM 611 N N . GLU A 1 83 ? 6.452 -4.897 -16.109 1.00 83.44 83 GLU A N 1
ATOM 612 C CA . GLU A 1 83 ? 5.955 -5.231 -17.453 1.00 83.44 83 GLU A CA 1
ATOM 613 C C . GLU A 1 83 ? 5.625 -4.001 -18.310 1.00 83.44 83 GLU A C 1
ATOM 615 O O . GLU A 1 83 ? 5.620 -4.080 -19.537 1.00 83.44 83 GLU A O 1
ATOM 620 N N . VAL A 1 84 ? 5.377 -2.842 -17.695 1.00 83.25 84 VAL A N 1
ATOM 621 C CA . VAL A 1 84 ? 4.966 -1.639 -18.428 1.00 83.25 84 VAL A CA 1
ATOM 622 C C . VAL A 1 84 ? 6.181 -0.813 -18.869 1.00 83.25 84 VAL A C 1
ATOM 624 O O . VAL A 1 84 ? 6.975 -0.391 -18.018 1.00 83.25 84 VAL A O 1
ATOM 627 N N . PRO A 1 85 ? 6.315 -0.501 -20.175 1.00 81.25 85 PRO A N 1
ATOM 628 C CA . PRO A 1 85 ? 7.381 0.362 -20.662 1.00 81.25 85 PRO A CA 1
ATOM 629 C C . PRO A 1 85 ? 7.095 1.834 -20.349 1.00 81.25 85 PRO A C 1
ATOM 631 O O . PRO A 1 85 ? 5.990 2.342 -20.565 1.00 81.25 85 PRO A O 1
ATOM 634 N N . GLY A 1 86 ? 8.126 2.546 -19.897 1.00 80.94 86 GLY A N 1
ATOM 635 C CA . GLY A 1 86 ? 8.100 3.996 -19.727 1.00 80.94 86 GLY A CA 1
ATOM 636 C C . GLY A 1 86 ? 7.736 4.475 -18.318 1.00 80.94 86 GLY A C 1
ATOM 637 O O . GLY A 1 86 ? 6.738 4.084 -17.711 1.00 80.94 86 GLY A O 1
ATOM 638 N N . PHE A 1 87 ? 8.536 5.421 -17.822 1.00 81.19 87 PHE A N 1
ATOM 639 C CA . PHE A 1 87 ? 8.421 5.969 -16.468 1.00 81.19 87 PHE A CA 1
ATOM 640 C C . PHE A 1 87 ? 7.066 6.638 -16.190 1.00 81.19 87 PHE A C 1
ATOM 642 O O . PHE A 1 87 ? 6.463 6.394 -15.149 1.00 81.19 87 PHE A O 1
ATOM 649 N N . ILE A 1 88 ? 6.545 7.436 -17.129 1.00 84.81 88 ILE A N 1
ATOM 650 C CA . ILE A 1 88 ? 5.262 8.135 -16.944 1.00 84.81 88 ILE A CA 1
ATOM 651 C C . ILE A 1 88 ? 4.103 7.144 -16.800 1.00 84.81 88 ILE A C 1
ATOM 653 O O . ILE A 1 88 ? 3.257 7.319 -15.927 1.00 84.81 88 ILE A O 1
ATOM 657 N N . ARG A 1 89 ? 4.086 6.065 -17.595 1.00 86.31 89 ARG A N 1
ATOM 658 C CA . ARG A 1 89 ? 3.049 5.026 -17.498 1.00 86.31 89 ARG A CA 1
ATOM 659 C C . ARG A 1 89 ? 3.115 4.302 -16.152 1.00 86.31 89 ARG A C 1
ATOM 661 O O . ARG A 1 89 ? 2.081 4.115 -15.520 1.00 86.31 89 ARG A O 1
ATOM 668 N N . ARG A 1 90 ? 4.324 3.987 -15.672 1.00 87.88 90 ARG A N 1
ATOM 669 C CA . ARG A 1 90 ? 4.554 3.412 -14.335 1.00 87.88 90 ARG A CA 1
ATOM 670 C C . ARG A 1 90 ? 4.014 4.311 -13.219 1.00 87.88 90 ARG A C 1
ATOM 672 O O . ARG A 1 90 ? 3.288 3.839 -12.349 1.00 87.88 90 ARG A O 1
ATOM 679 N N . VAL A 1 91 ? 4.309 5.611 -13.271 1.00 87.31 91 VAL A N 1
ATOM 680 C CA . VAL A 1 91 ? 3.810 6.581 -12.280 1.00 87.31 91 VAL A CA 1
ATOM 681 C C . VAL A 1 91 ? 2.284 6.694 -12.324 1.00 87.31 91 VAL A C 1
ATOM 683 O O . VAL A 1 91 ? 1.647 6.671 -11.274 1.00 87.31 91 VAL A O 1
ATOM 686 N N . LEU A 1 92 ? 1.680 6.762 -13.515 1.00 89.31 92 LEU A N 1
ATOM 687 C CA . LEU A 1 92 ? 0.222 6.827 -13.667 1.00 89.31 92 LEU A CA 1
ATOM 688 C C . LEU A 1 92 ? -0.478 5.579 -13.116 1.00 89.31 92 LEU A C 1
ATOM 690 O O . LEU A 1 92 ? -1.501 5.703 -12.442 1.00 89.31 92 LEU A O 1
ATOM 694 N N . LEU A 1 93 ? 0.075 4.388 -13.357 1.00 89.56 93 LEU A N 1
ATOM 695 C CA . LEU A 1 93 ? -0.460 3.138 -12.811 1.00 89.56 93 LEU A CA 1
ATOM 696 C C . LEU A 1 93 ? -0.359 3.096 -11.289 1.00 89.56 93 LEU A C 1
ATOM 698 O O . LEU A 1 93 ? -1.336 2.766 -10.622 1.00 89.56 93 LEU A O 1
ATOM 702 N N . PHE A 1 94 ? 0.784 3.499 -10.735 1.00 89.56 94 PHE A N 1
ATOM 703 C CA . PHE A 1 94 ? 0.955 3.597 -9.290 1.00 89.56 94 PHE A CA 1
ATOM 704 C C . PHE A 1 94 ? -0.054 4.564 -8.652 1.00 89.56 94 PHE A C 1
ATOM 706 O O . PHE A 1 94 ? -0.725 4.201 -7.685 1.00 89.56 94 PHE A O 1
ATOM 713 N N . LEU A 1 95 ? -0.219 5.763 -9.222 1.00 90.19 95 LEU A N 1
ATOM 714 C CA . LEU A 1 95 ? -1.202 6.744 -8.755 1.00 90.19 95 LEU A CA 1
ATOM 715 C C . LEU A 1 95 ? -2.633 6.206 -8.849 1.00 90.19 95 LEU A C 1
ATOM 717 O O . LEU A 1 95 ? -3.414 6.371 -7.915 1.00 90.19 95 LEU A O 1
ATOM 721 N N . SER A 1 96 ? -2.965 5.518 -9.940 1.00 91.50 96 SER A N 1
ATOM 722 C CA . SER A 1 96 ? -4.281 4.896 -10.119 1.00 91.50 96 SER A CA 1
ATOM 723 C C . SER A 1 96 ? -4.539 3.837 -9.046 1.00 91.50 96 SER A C 1
ATOM 725 O O . SER A 1 96 ? -5.586 3.855 -8.401 1.00 91.50 96 SER A O 1
ATOM 727 N N . CYS A 1 97 ? -3.565 2.963 -8.778 1.00 90.12 97 CYS A N 1
ATOM 728 C CA . CYS A 1 97 ? -3.660 1.983 -7.699 1.00 90.12 97 CYS A CA 1
ATOM 729 C C . CYS A 1 97 ? -3.798 2.645 -6.322 1.00 90.12 97 CYS A C 1
ATOM 731 O O . CYS A 1 97 ? -4.610 2.185 -5.525 1.00 90.12 97 CYS A O 1
ATOM 733 N N . LEU A 1 98 ? -3.078 3.737 -6.040 1.00 90.38 98 LEU A N 1
ATOM 734 C CA . LEU A 1 98 ? -3.245 4.486 -4.790 1.00 90.38 98 LEU A CA 1
ATOM 735 C C . LEU A 1 98 ? -4.669 5.022 -4.624 1.00 90.38 98 LEU A C 1
ATOM 737 O O . LEU A 1 98 ? -5.257 4.868 -3.555 1.00 90.38 98 LEU A O 1
ATOM 741 N N . VAL A 1 99 ? -5.239 5.612 -5.676 1.00 92.31 99 VAL A N 1
ATOM 742 C CA . VAL A 1 99 ? -6.619 6.119 -5.649 1.00 92.31 99 VAL A CA 1
ATOM 743 C C . VAL A 1 99 ? -7.607 4.982 -5.394 1.00 92.31 99 VAL A C 1
ATOM 745 O O . VAL A 1 99 ? -8.511 5.132 -4.571 1.00 92.31 99 VAL A O 1
ATOM 748 N N . LEU A 1 100 ? -7.416 3.825 -6.034 1.00 91.00 100 LEU A N 1
ATOM 749 C CA . LEU A 1 100 ? -8.253 2.640 -5.817 1.00 91.00 100 LEU A CA 1
ATOM 750 C C . LEU A 1 100 ? -8.144 2.113 -4.381 1.00 91.00 100 LEU A C 1
ATOM 752 O O . LEU A 1 100 ? -9.155 1.808 -3.762 1.00 91.00 100 LEU A O 1
ATOM 756 N N . VAL A 1 101 ? -6.936 2.059 -3.821 1.00 90.69 101 VAL A N 1
ATOM 757 C CA . VAL A 1 101 ? -6.689 1.632 -2.435 1.00 90.69 101 VAL A CA 1
ATOM 758 C C . VAL A 1 101 ? -7.367 2.589 -1.452 1.00 90.69 101 VAL A C 1
ATOM 760 O O . VAL A 1 101 ? -8.080 2.141 -0.561 1.00 90.69 101 VAL A O 1
ATOM 763 N N . VAL A 1 102 ? -7.218 3.904 -1.625 1.00 90.25 102 VAL A N 1
ATOM 764 C CA . VAL A 1 102 ? -7.859 4.901 -0.749 1.00 90.25 102 VAL A CA 1
ATOM 765 C C . VAL A 1 102 ? -9.385 4.833 -0.849 1.00 90.25 102 VAL A C 1
ATOM 767 O O . VAL A 1 102 ? -10.067 4.852 0.174 1.00 90.25 102 VAL A O 1
ATOM 770 N N . SER A 1 103 ? -9.928 4.722 -2.063 1.00 89.56 103 SER A N 1
ATOM 771 C CA . SER A 1 103 ? -11.379 4.670 -2.296 1.00 89.56 103 SER A CA 1
ATOM 772 C C . SER A 1 103 ? -12.013 3.323 -1.939 1.00 89.56 103 SER A C 1
ATOM 774 O O . SER A 1 103 ? -13.206 3.280 -1.651 1.00 89.56 103 SER A O 1
ATOM 776 N N . ALA A 1 104 ? -11.241 2.238 -1.852 1.00 87.69 104 ALA A N 1
ATOM 777 C CA . ALA A 1 104 ? -11.738 0.956 -1.360 1.00 87.69 104 ALA A CA 1
ATOM 778 C C . ALA A 1 104 ? -12.127 1.012 0.128 1.00 87.69 104 ALA A C 1
ATOM 780 O O . ALA A 1 104 ? -13.095 0.370 0.527 1.00 87.69 104 ALA A O 1
ATOM 781 N N . SER A 1 105 ? -11.426 1.812 0.941 1.00 87.19 105 SER A N 1
ATOM 782 C CA . SER A 1 105 ? -11.712 1.978 2.376 1.00 87.19 105 SER A CA 1
ATOM 783 C C . SER A 1 105 ? -13.166 2.389 2.675 1.00 87.19 105 SER A C 1
ATOM 785 O O . SER A 1 105 ? -13.855 1.638 3.371 1.00 87.19 105 SER A O 1
ATOM 787 N N . PRO A 1 106 ? -13.698 3.509 2.135 1.00 86.00 106 PRO A N 1
ATOM 788 C CA . PRO A 1 106 ? -15.090 3.890 2.371 1.00 86.00 106 PRO A CA 1
ATOM 789 C C . PRO A 1 106 ? -16.088 2.893 1.774 1.00 86.00 106 PRO A C 1
ATOM 791 O O . PRO A 1 106 ? -17.149 2.683 2.353 1.00 86.00 106 PRO A O 1
ATOM 794 N N . VAL A 1 107 ? -15.758 2.244 0.650 1.00 88.69 107 VAL A N 1
ATOM 795 C CA . VAL A 1 107 ? -16.630 1.218 0.058 1.00 88.69 107 VAL A CA 1
ATOM 796 C C . VAL A 1 107 ? -16.794 0.052 1.024 1.00 88.69 107 VAL A C 1
ATOM 798 O O . VAL A 1 107 ? -17.919 -0.343 1.294 1.00 88.69 107 VAL A O 1
ATOM 801 N N . VAL A 1 108 ? -15.706 -0.458 1.603 1.00 86.31 108 VAL A N 1
ATOM 802 C CA . VAL A 1 108 ? -15.751 -1.549 2.592 1.00 86.31 108 VAL A CA 1
ATOM 803 C C . VAL A 1 108 ? -16.478 -1.117 3.873 1.00 86.31 108 VAL A C 1
ATOM 805 O O . VAL A 1 108 ? -17.223 -1.915 4.446 1.00 86.31 108 VAL A O 1
ATOM 808 N N . ALA A 1 109 ? -16.351 0.153 4.270 1.00 85.69 109 ALA A N 1
ATOM 809 C CA . ALA A 1 109 ? -17.077 0.710 5.411 1.00 85.69 109 ALA A CA 1
ATOM 810 C C . ALA A 1 109 ? -18.606 0.683 5.225 1.00 85.69 109 ALA A C 1
ATOM 812 O O . ALA A 1 109 ? -19.327 0.469 6.200 1.00 85.69 109 ALA A O 1
ATOM 813 N N . LEU A 1 110 ? -19.116 0.814 3.991 1.00 86.75 110 LEU A N 1
ATOM 814 C CA . LEU A 1 110 ? -20.553 0.656 3.699 1.00 86.75 110 LEU A CA 1
ATOM 815 C C . LEU A 1 110 ? -21.061 -0.765 3.976 1.00 86.75 110 LEU A C 1
ATOM 817 O O . LEU A 1 110 ? -22.230 -0.943 4.305 1.00 86.75 110 LEU A O 1
ATOM 821 N N . TRP A 1 111 ? -20.186 -1.768 3.888 1.00 85.44 111 TRP A N 1
ATOM 822 C CA . TRP A 1 111 ? -20.499 -3.163 4.216 1.00 85.44 111 TRP A CA 1
ATOM 823 C C . TRP A 1 111 ? -20.329 -3.481 5.710 1.00 85.44 111 TRP A C 1
ATOM 825 O O . TRP A 1 111 ? -20.439 -4.637 6.110 1.00 85.44 111 TRP A O 1
ATOM 835 N N . GLY A 1 112 ? -20.044 -2.474 6.541 1.00 81.62 112 GLY A N 1
ATOM 836 C CA . GLY A 1 112 ? -19.921 -2.598 7.994 1.00 81.62 112 GLY A CA 1
ATOM 837 C C . GLY A 1 112 ? -18.575 -3.115 8.504 1.00 81.62 112 GLY A C 1
ATOM 838 O O . GLY A 1 112 ? -18.426 -3.356 9.707 1.00 81.62 112 GLY A O 1
ATOM 839 N N . PHE A 1 113 ? -17.579 -3.237 7.622 1.00 84.19 113 PHE A N 1
ATOM 840 C CA . PHE A 1 113 ? -16.216 -3.637 7.970 1.00 84.19 113 PHE A CA 1
ATOM 841 C C . PHE A 1 113 ? -15.263 -2.444 7.951 1.00 84.19 113 PHE A C 1
ATOM 843 O O . PHE A 1 113 ? -15.307 -1.611 7.050 1.00 84.19 113 PHE A O 1
ATOM 850 N N . PHE A 1 114 ? -14.336 -2.393 8.908 1.00 83.69 114 PHE A N 1
ATOM 851 C CA . PHE A 1 114 ? -13.240 -1.432 8.868 1.00 83.69 114 PHE A CA 1
ATOM 852 C C . PHE A 1 114 ? -12.018 -2.033 8.172 1.00 83.69 114 PHE A C 1
ATOM 854 O O . PHE A 1 114 ? -11.426 -3.006 8.646 1.00 83.69 114 PHE A O 1
ATOM 861 N N . TRP A 1 115 ? -11.602 -1.430 7.061 1.00 82.88 115 TRP A N 1
ATOM 862 C CA . TRP A 1 115 ? -10.334 -1.746 6.413 1.00 82.88 115 TRP A CA 1
ATOM 863 C C . TRP A 1 115 ? -9.446 -0.504 6.396 1.00 82.88 115 TRP A C 1
ATOM 865 O O . TRP A 1 115 ? -9.814 0.521 5.837 1.00 82.88 115 TRP A O 1
ATOM 875 N N . SER A 1 116 ? -8.273 -0.596 7.025 1.00 80.81 116 SER A N 1
ATOM 876 C CA . SER A 1 116 ? -7.311 0.510 7.049 1.00 80.81 116 SER A CA 1
ATOM 877 C C . SER A 1 116 ? -6.518 0.583 5.734 1.00 80.81 116 SER A C 1
ATOM 879 O O . SER A 1 116 ? -5.801 -0.374 5.411 1.00 80.81 116 SER A O 1
ATOM 881 N N . PRO A 1 117 ? -6.569 1.721 5.012 1.00 84.06 117 PRO A N 1
ATOM 882 C CA . PRO A 1 117 ? -5.766 1.932 3.814 1.00 84.06 117 PRO A CA 1
ATOM 883 C C . PRO A 1 117 ? -4.302 2.254 4.143 1.00 84.06 117 PRO A C 1
ATOM 885 O O . PRO A 1 117 ? -3.461 2.184 3.257 1.00 84.06 117 PRO A O 1
ATOM 888 N N . VAL A 1 118 ? -3.965 2.595 5.394 1.00 86.31 118 VAL A N 1
ATOM 889 C CA . VAL A 1 118 ? -2.651 3.146 5.777 1.00 86.31 118 VAL A CA 1
ATOM 890 C C . VAL A 1 118 ? -1.525 2.161 5.476 1.00 86.31 118 VAL A C 1
ATOM 892 O O . VAL A 1 118 ? -0.582 2.478 4.750 1.00 86.31 118 VAL A O 1
ATOM 895 N N . VAL A 1 119 ? -1.650 0.935 5.991 1.00 85.81 119 VAL A N 1
ATOM 896 C CA . VAL A 1 119 ? -0.651 -0.120 5.776 1.00 85.81 119 VAL A CA 1
ATOM 897 C C . VAL A 1 119 ? -0.589 -0.502 4.296 1.00 85.81 119 VAL A C 1
ATOM 899 O O . VAL A 1 119 ? 0.498 -0.702 3.761 1.00 85.81 119 VAL A O 1
ATOM 902 N N . ALA A 1 120 ? -1.735 -0.546 3.610 1.00 87.19 120 ALA A N 1
ATOM 903 C CA . ALA A 1 120 ? -1.800 -0.870 2.188 1.00 87.19 120 ALA A CA 1
ATOM 904 C C . ALA A 1 120 ? -1.095 0.186 1.322 1.00 87.19 120 ALA A C 1
ATOM 906 O O . ALA A 1 120 ? -0.282 -0.175 0.477 1.00 87.19 120 ALA A O 1
ATOM 907 N N . ILE A 1 121 ? -1.333 1.477 1.573 1.00 89.25 121 ILE A N 1
ATOM 908 C CA . ILE A 1 121 ? -0.660 2.597 0.899 1.00 89.25 121 ILE A CA 1
ATOM 909 C C . ILE A 1 121 ? 0.845 2.521 1.123 1.00 89.25 121 ILE A C 1
ATOM 911 O O . ILE A 1 121 ? 1.611 2.659 0.171 1.00 89.25 121 ILE A O 1
ATOM 915 N N . PHE A 1 122 ? 1.276 2.281 2.362 1.00 89.38 122 PHE A N 1
ATOM 916 C CA . PHE A 1 122 ? 2.693 2.186 2.687 1.00 89.38 122 PHE A CA 1
ATOM 917 C C . PHE A 1 122 ? 3.371 1.034 1.933 1.00 89.38 122 PHE A C 1
ATOM 919 O O . PHE A 1 122 ? 4.378 1.243 1.260 1.00 89.38 122 PHE A O 1
ATOM 926 N N . CYS A 1 123 ? 2.776 -0.160 1.960 1.00 87.50 123 CYS A N 1
ATOM 927 C CA . CYS A 1 123 ? 3.311 -1.333 1.266 1.00 87.50 123 CYS A CA 1
ATOM 928 C C . CYS A 1 123 ? 3.315 -1.163 -0.255 1.00 87.50 123 CYS A C 1
ATOM 930 O O . CYS A 1 123 ? 4.285 -1.534 -0.916 1.00 87.50 123 CYS A O 1
ATOM 932 N N . LEU A 1 124 ? 2.244 -0.587 -0.808 1.00 88.88 124 LEU A N 1
ATOM 933 C CA . LEU A 1 124 ? 2.131 -0.296 -2.233 1.00 88.88 124 LEU A CA 1
ATOM 934 C C . LEU A 1 124 ? 3.205 0.707 -2.663 1.00 88.88 124 LEU A C 1
ATOM 936 O O . LEU A 1 124 ? 3.881 0.481 -3.661 1.00 88.88 124 LEU A O 1
ATOM 940 N N . SER A 1 125 ? 3.393 1.781 -1.891 1.00 89.00 125 SER A N 1
ATOM 941 C CA . SER A 1 125 ? 4.399 2.817 -2.159 1.00 89.00 125 SER A CA 1
ATOM 942 C C . SER A 1 125 ? 5.812 2.260 -2.080 1.00 89.00 125 SER A C 1
ATOM 944 O O . SER A 1 125 ? 6.641 2.564 -2.935 1.00 89.00 125 SER A O 1
ATOM 946 N N . TRP A 1 126 ? 6.078 1.406 -1.091 1.00 89.56 126 TRP A N 1
ATOM 947 C CA . TRP A 1 126 ? 7.367 0.747 -0.946 1.00 89.56 126 TRP A CA 1
ATOM 948 C C . TRP A 1 126 ? 7.659 -0.184 -2.126 1.00 89.56 126 TRP A C 1
ATOM 950 O O . TRP A 1 126 ? 8.697 -0.059 -2.772 1.00 89.56 126 TRP A O 1
ATOM 960 N N . SER A 1 127 ? 6.715 -1.071 -2.455 1.00 87.75 127 SER A N 1
ATOM 961 C CA . SER A 1 127 ? 6.854 -2.012 -3.572 1.00 87.75 127 SER A CA 1
ATOM 962 C C . SER A 1 127 ? 7.036 -1.280 -4.906 1.00 87.75 127 SER A C 1
ATOM 964 O O . SER A 1 127 ? 7.977 -1.556 -5.651 1.00 87.75 127 SER A O 1
ATOM 966 N N . ALA A 1 128 ? 6.200 -0.273 -5.173 1.00 86.88 128 ALA A N 1
ATOM 967 C CA . ALA A 1 128 ? 6.293 0.534 -6.381 1.00 86.88 128 ALA A CA 1
ATOM 968 C C . ALA A 1 128 ? 7.603 1.326 -6.459 1.00 86.88 128 ALA A C 1
ATOM 970 O O . ALA A 1 128 ? 8.241 1.345 -7.509 1.00 86.88 128 ALA A O 1
ATOM 971 N N . GLY A 1 129 ? 8.042 1.936 -5.354 1.00 86.44 129 GLY A N 1
ATOM 972 C CA . GLY A 1 129 ? 9.311 2.656 -5.281 1.00 86.44 129 GLY A CA 1
ATOM 973 C C . GLY A 1 129 ? 10.502 1.749 -5.588 1.00 86.44 129 GLY A C 1
ATOM 974 O O . GLY A 1 129 ? 11.330 2.089 -6.431 1.00 86.44 129 GLY A O 1
ATOM 975 N N . CYS A 1 130 ? 10.555 0.563 -4.976 1.00 86.50 130 CYS A N 1
ATOM 976 C CA . CYS A 1 130 ? 11.593 -0.430 -5.246 1.00 86.50 130 CYS A CA 1
ATOM 977 C C . CYS A 1 130 ? 11.572 -0.914 -6.703 1.00 86.50 130 CYS A C 1
ATOM 979 O O . CYS A 1 130 ? 12.627 -0.966 -7.334 1.00 86.50 130 CYS A O 1
ATOM 981 N N . ALA A 1 131 ? 10.395 -1.219 -7.259 1.00 84.62 131 ALA A N 1
ATOM 982 C CA . ALA A 1 131 ? 10.258 -1.668 -8.645 1.00 84.62 131 ALA A CA 1
ATOM 983 C C . ALA A 1 131 ? 10.688 -0.584 -9.649 1.00 84.62 131 ALA A C 1
ATOM 985 O O . ALA A 1 131 ? 11.424 -0.864 -10.595 1.00 84.62 131 ALA A O 1
ATOM 986 N N . VAL A 1 132 ? 10.287 0.670 -9.418 1.00 84.50 132 VAL A N 1
ATOM 987 C CA . VAL A 1 132 ? 10.673 1.810 -10.260 1.00 84.50 132 VAL A CA 1
ATOM 988 C C . VAL A 1 132 ? 12.170 2.083 -10.160 1.00 84.50 132 VAL A C 1
ATOM 990 O O . VAL A 1 132 ? 12.809 2.265 -11.192 1.00 84.50 132 VAL A O 1
ATOM 993 N N . LEU A 1 133 ? 12.750 2.090 -8.953 1.00 86.38 133 LEU A N 1
ATOM 994 C CA . LEU A 1 133 ? 14.194 2.259 -8.772 1.00 86.38 133 LEU A CA 1
ATOM 995 C C . LEU A 1 133 ? 14.968 1.154 -9.488 1.00 86.38 133 LEU A C 1
ATOM 997 O O . LEU A 1 133 ? 15.901 1.446 -10.229 1.00 86.38 133 LEU A O 1
ATOM 1001 N N . TRP A 1 134 ? 14.548 -0.100 -9.329 1.00 82.81 134 TRP A N 1
ATOM 1002 C CA . TRP A 1 134 ? 15.177 -1.227 -10.005 1.00 82.81 134 TRP A CA 1
ATOM 1003 C C . TRP A 1 134 ? 15.145 -1.065 -11.529 1.00 82.81 134 TRP A C 1
ATOM 1005 O O . TRP A 1 134 ? 16.190 -1.130 -12.175 1.00 82.81 134 TRP A O 1
ATOM 1015 N N . ALA A 1 135 ? 13.977 -0.751 -12.095 1.00 80.50 135 ALA A N 1
ATOM 1016 C CA . ALA A 1 135 ? 13.812 -0.557 -13.533 1.00 80.50 135 ALA A CA 1
ATOM 1017 C C . ALA A 1 135 ? 14.564 0.672 -14.088 1.00 80.50 135 ALA A C 1
ATOM 1019 O O . ALA A 1 135 ? 14.736 0.794 -15.294 1.00 80.50 135 ALA A O 1
ATOM 1020 N N . ARG A 1 136 ? 15.024 1.597 -13.233 1.00 80.38 136 ARG A N 1
ATOM 1021 C CA . ARG A 1 136 ? 15.895 2.717 -13.639 1.00 80.38 136 ARG A CA 1
ATOM 1022 C C . ARG A 1 136 ? 17.358 2.309 -13.769 1.00 80.38 136 ARG A C 1
ATOM 1024 O O . ARG A 1 136 ? 18.060 2.890 -14.589 1.00 80.38 136 ARG A O 1
ATOM 1031 N N . TYR A 1 137 ? 17.811 1.351 -12.963 1.00 81.62 137 TYR A N 1
ATOM 1032 C CA . TYR A 1 137 ? 19.192 0.861 -12.996 1.00 81.62 137 TYR A CA 1
ATOM 1033 C C . TYR A 1 137 ? 19.368 -0.364 -13.900 1.00 81.62 137 TYR A C 1
ATOM 1035 O O . TYR A 1 137 ? 20.481 -0.625 -14.345 1.00 81.62 137 TYR A O 1
ATOM 1043 N N . HIS A 1 138 ? 18.295 -1.116 -14.154 1.00 77.94 138 HIS A N 1
ATOM 10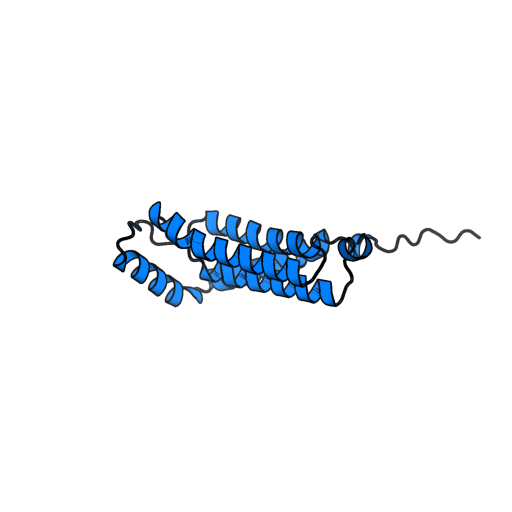44 C CA . HIS A 1 138 ? 18.316 -2.347 -14.940 1.00 77.94 138 HIS A CA 1
ATOM 1045 C C . HIS A 1 138 ? 17.275 -2.234 -16.061 1.00 77.94 138 HIS A C 1
ATOM 1047 O O . HIS A 1 138 ? 16.079 -2.225 -15.753 1.00 77.94 138 HIS A O 1
ATOM 1053 N N . PRO A 1 139 ? 17.696 -2.134 -17.338 1.00 70.88 139 PRO A N 1
ATOM 1054 C CA . PRO A 1 139 ? 16.763 -2.025 -18.452 1.00 70.88 139 PRO A CA 1
ATOM 1055 C C . PRO A 1 139 ? 15.881 -3.274 -18.512 1.00 70.88 139 PRO A C 1
ATOM 1057 O O . PRO A 1 139 ? 16.373 -4.405 -18.470 1.00 70.88 139 PRO A O 1
ATOM 1060 N N . MET A 1 140 ? 14.570 -3.057 -18.572 1.00 75.31 140 MET A N 1
ATOM 1061 C CA . MET A 1 140 ? 13.589 -4.140 -18.602 1.00 75.31 140 MET A CA 1
ATOM 1062 C C . MET A 1 140 ? 13.422 -4.688 -20.021 1.00 75.31 140 MET A C 1
ATOM 1064 O O . MET A 1 140 ? 13.495 -3.908 -20.972 1.00 75.31 140 MET A O 1
ATOM 1068 N N . PRO A 1 141 ? 13.114 -5.989 -20.193 1.00 70.56 141 PRO A N 1
ATOM 1069 C CA . PRO A 1 141 ? 12.832 -6.561 -21.512 1.00 70.56 141 PRO A CA 1
ATOM 1070 C C . PRO A 1 141 ? 11.739 -5.796 -22.278 1.00 70.56 141 PRO A C 1
ATOM 1072 O O . PRO A 1 141 ? 11.903 -5.509 -23.459 1.00 70.56 141 PRO A O 1
ATOM 1075 N N . CYS A 1 142 ? 10.694 -5.340 -21.575 1.00 71.44 142 CYS A N 1
ATOM 1076 C CA . CYS A 1 142 ? 9.593 -4.556 -22.145 1.00 71.44 142 CYS A CA 1
ATOM 1077 C C . CYS A 1 142 ? 10.018 -3.188 -22.714 1.00 71.44 142 CYS A C 1
ATOM 1079 O O . CYS A 1 142 ? 9.289 -2.601 -23.509 1.00 71.44 142 CYS A O 1
ATOM 1081 N N . GLU A 1 143 ? 11.180 -2.663 -22.313 1.00 69.50 143 GLU A N 1
ATOM 1082 C CA . GLU A 1 143 ? 11.750 -1.421 -22.850 1.00 69.50 143 GLU A CA 1
ATOM 1083 C C . GLU A 1 143 ? 12.626 -1.673 -24.086 1.00 69.50 143 GLU A C 1
ATOM 1085 O O . GLU A 1 143 ? 12.844 -0.748 -24.865 1.00 69.50 143 GLU A O 1
ATOM 1090 N N . MET A 1 144 ? 13.102 -2.908 -24.283 1.00 65.75 144 MET A N 1
ATOM 1091 C CA . MET A 1 144 ? 13.881 -3.313 -25.461 1.00 65.75 144 MET A CA 1
ATOM 1092 C C . MET A 1 144 ? 12.988 -3.688 -26.650 1.00 65.75 144 MET A C 1
ATOM 1094 O O . MET A 1 144 ? 13.437 -3.635 -27.789 1.00 65.75 144 MET A O 1
ATOM 1098 N N . GLU A 1 145 ? 11.726 -4.029 -26.383 1.00 61.34 145 GLU A N 1
ATOM 1099 C CA . GLU A 1 145 ? 10.700 -4.381 -27.378 1.00 61.34 145 GLU A CA 1
ATOM 1100 C C . GLU A 1 145 ? 9.805 -3.187 -27.774 1.00 61.34 145 GLU A C 1
ATOM 1102 O O . GLU A 1 145 ? 8.726 -3.369 -28.339 1.00 61.34 145 GLU A O 1
ATOM 1107 N N . GLY A 1 146 ? 10.226 -1.951 -27.472 1.00 49.59 146 GLY A N 1
ATOM 1108 C CA . GLY A 1 146 ? 9.548 -0.747 -27.967 1.00 49.59 146 GLY A CA 1
ATOM 1109 C C . GLY A 1 146 ? 9.518 -0.691 -29.509 1.00 49.59 146 GLY A C 1
ATOM 1110 O O . GLY A 1 146 ? 10.428 -1.233 -30.129 1.00 49.59 146 GLY A O 1
ATOM 1111 N N . PRO A 1 147 ? 8.481 -0.066 -30.105 1.00 50.97 147 PRO A N 1
ATOM 1112 C CA . PRO A 1 147 ? 8.106 -0.195 -31.522 1.00 50.97 147 PRO A CA 1
ATOM 1113 C C . PRO A 1 147 ? 9.202 0.165 -32.529 1.00 50.97 147 PRO A C 1
ATOM 1115 O O . PRO A 1 147 ? 10.011 1.073 -32.232 1.00 50.97 147 PRO A O 1
#

Sequence (147 aa):
MPEESGKSSSAHHHPLTVAVVVGSFAMAVGLVVRISGISLPVERQILLAYMELGFPVQAAGQPWWAVLVLLGLTYGIALVLLEVPGFIRRVLLFLSCLVLVVSASPVVALWGFFWSPVVAIFCLSWSAGCAVLWARYHPMPCEMEGP